Protein AF-A0A317EXV6-F1 (afdb_monomer_lite)

Secondary structure (DSSP, 8-state):
------S----HHHHHHHHHHHHHHHTTS-SSGGG-TTSTHHHHTTSS---SS-HHHHHHHH---TTTHHHHHHHTTTS---

Organism: NCBI:txid2203212

Foldseek 3Di:
DPPPDPDPDQDPLLVVLLVVLCVCVVVVVDVDSLVPPPDCCCCLLVVDVDDPDDNVCSCVVRVDDSVCSVVVSPVPSPPPPD

InterPro domains:
  IPR036515 Transposase IS200-like superfamily [G3DSA:3.30.70.1290] (5-60)

pLDDT: mean 85.7, std 18.05, range [36.09, 97.81]

Radius of gyration: 13.27 Å; chains: 1; bounding box: 28×32×37 Å

Sequence (82 aa):
MIDKNNNNTISYASICAHYIHQNPLRANLATDLAQWKFSSYLDLAGLRNGSLCNRKLFFDFTGIKEDEFIEESKAMVSKDRL

Structure (mmCIF, N/CA/C/O backbone):
data_AF-A0A317EXV6-F1
#
_entry.id   AF-A0A317EXV6-F1
#
loop_
_atom_site.group_PDB
_atom_site.id
_atom_site.type_symbol
_atom_site.label_atom_id
_atom_site.label_alt_id
_atom_site.label_comp_id
_atom_site.label_asym_id
_atom_site.label_entity_id
_atom_site.label_seq_id
_atom_site.pdbx_PDB_ins_code
_atom_site.Cartn_x
_atom_site.Cartn_y
_atom_site.Cartn_z
_atom_site.occupancy
_atom_site.B_iso_or_equiv
_atom_site.auth_seq_id
_atom_site.auth_comp_id
_atom_site.auth_asym_id
_atom_site.auth_atom_id
_atom_site.pdbx_PDB_model_num
ATOM 1 N N . MET A 1 1 ? -4.191 13.293 20.024 1.00 36.09 1 MET A N 1
ATOM 2 C CA . MET A 1 1 ? -5.546 13.642 19.556 1.00 36.09 1 MET A CA 1
ATOM 3 C C . MET A 1 1 ? -5.585 13.310 18.080 1.00 36.09 1 MET A C 1
ATOM 5 O O . MET A 1 1 ? -4.768 13.846 17.350 1.00 36.09 1 MET A O 1
ATOM 9 N N . ILE A 1 2 ? -6.408 12.342 17.675 1.00 47.03 2 ILE A N 1
ATOM 10 C CA . ILE A 1 2 ? -6.687 12.118 16.253 1.00 47.03 2 ILE A CA 1
ATOM 11 C C . ILE A 1 2 ? -7.706 13.189 15.896 1.00 47.03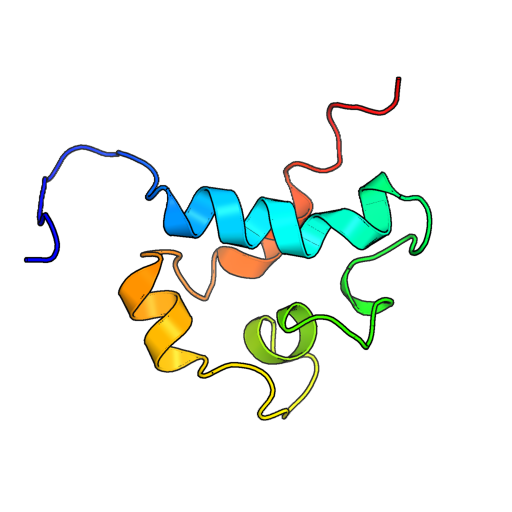 2 ILE A C 1
ATOM 13 O O . ILE A 1 2 ? -8.796 13.198 16.475 1.00 47.03 2 ILE A O 1
ATOM 17 N N . ASP A 1 3 ? -7.319 14.122 15.032 1.00 44.75 3 ASP A N 1
ATOM 18 C CA . ASP A 1 3 ? -8.213 15.163 14.549 1.00 44.75 3 ASP A CA 1
ATOM 19 C C . ASP A 1 3 ? -9.375 14.505 13.805 1.00 44.75 3 ASP A C 1
ATOM 21 O O . ASP A 1 3 ? -9.278 14.127 12.640 1.00 44.75 3 ASP A O 1
ATOM 25 N N . LYS A 1 4 ? -10.507 14.372 14.502 1.00 47.00 4 LYS A N 1
ATOM 26 C CA . LYS A 1 4 ? -11.824 14.176 13.896 1.00 47.00 4 LYS A CA 1
ATOM 27 C C . LYS A 1 4 ? -12.253 15.499 13.269 1.00 47.00 4 LYS A C 1
ATOM 29 O O . LYS A 1 4 ? -13.175 16.147 13.756 1.00 47.00 4 LYS A O 1
ATOM 34 N N . ASN A 1 5 ? -11.549 15.932 12.231 1.00 47.00 5 ASN A N 1
ATOM 35 C CA . ASN A 1 5 ? -12.003 17.047 11.421 1.00 47.00 5 ASN A CA 1
ATOM 36 C C . ASN A 1 5 ? -12.781 16.475 10.240 1.00 47.00 5 ASN A C 1
ATOM 38 O O . ASN A 1 5 ? -12.216 15.828 9.365 1.00 47.00 5 ASN A O 1
ATOM 42 N N . ASN A 1 6 ? -14.091 16.720 10.241 1.00 51.94 6 ASN A N 1
ATOM 43 C CA . ASN A 1 6 ? -15.056 16.356 9.200 1.00 51.94 6 ASN A CA 1
ATOM 44 C C . ASN A 1 6 ? -14.866 17.167 7.898 1.00 51.94 6 ASN A C 1
ATOM 46 O O . ASN A 1 6 ? -15.835 17.563 7.257 1.00 51.94 6 ASN A O 1
ATOM 50 N N . ASN A 1 7 ? -13.619 17.401 7.497 1.00 48.41 7 ASN A N 1
ATOM 51 C CA . ASN A 1 7 ? -13.255 17.870 6.169 1.00 48.41 7 ASN A CA 1
ATOM 52 C C . ASN A 1 7 ? -12.556 16.710 5.472 1.00 48.41 7 ASN A C 1
ATOM 54 O O . ASN A 1 7 ? -11.728 16.053 6.096 1.00 48.41 7 ASN A O 1
ATOM 58 N N . ASN A 1 8 ? -12.881 16.488 4.199 1.00 56.91 8 ASN A N 1
ATOM 59 C CA . ASN A 1 8 ? -12.432 15.408 3.310 1.00 56.91 8 ASN A CA 1
ATOM 60 C C . ASN A 1 8 ? -10.906 15.448 3.020 1.00 56.91 8 ASN A C 1
ATOM 62 O O . ASN A 1 8 ? -10.463 15.430 1.874 1.00 56.91 8 ASN A O 1
ATOM 66 N N . THR A 1 9 ? -10.099 15.617 4.064 1.00 61.88 9 THR A N 1
ATOM 67 C CA . THR A 1 9 ? -8.661 15.853 4.029 1.00 61.88 9 THR A CA 1
ATOM 68 C C . THR A 1 9 ? -7.986 14.498 4.091 1.00 61.88 9 THR A C 1
ATOM 70 O O . THR A 1 9 ? -8.069 13.804 5.103 1.00 61.88 9 THR A O 1
ATOM 73 N N . ILE A 1 10 ? -7.331 14.114 2.999 1.00 71.56 10 ILE A N 1
ATOM 74 C CA . ILE A 1 10 ? -6.505 12.908 2.954 1.00 71.56 10 ILE A CA 1
ATOM 75 C C . ILE A 1 10 ? -5.457 13.010 4.071 1.00 71.56 10 ILE A C 1
ATOM 77 O O . ILE A 1 10 ? -4.776 14.033 4.193 1.00 71.56 10 ILE A O 1
ATOM 81 N N . SER A 1 11 ? -5.332 11.974 4.905 1.00 87.62 11 SER A N 1
ATOM 82 C CA . SER A 1 11 ? -4.349 11.991 5.988 1.00 87.62 11 SER A CA 1
ATOM 83 C C . SER A 1 11 ? -2.930 11.957 5.413 1.00 87.62 11 SER A C 1
ATOM 85 O O . SER A 1 11 ? -2.645 11.236 4.455 1.00 87.62 11 SER A O 1
ATOM 87 N N . TYR A 1 12 ? -2.000 12.703 6.014 1.00 91.31 12 TYR A N 1
ATOM 88 C CA . TYR A 1 12 ? -0.593 12.655 5.597 1.00 91.31 12 TYR A CA 1
ATOM 89 C C . TYR A 1 12 ? -0.028 11.226 5.672 1.00 91.31 12 TYR A C 1
ATOM 91 O O . TYR A 1 12 ? 0.743 10.806 4.814 1.00 91.31 12 TYR A O 1
ATOM 99 N N . ALA A 1 13 ? -0.481 10.446 6.658 1.00 92.94 13 ALA A N 1
ATOM 100 C CA . ALA A 1 13 ? -0.127 9.040 6.797 1.00 92.94 13 ALA A CA 1
ATOM 101 C C . ALA A 1 13 ? -0.598 8.188 5.604 1.00 92.94 13 ALA A C 1
ATOM 103 O O . ALA A 1 13 ? 0.166 7.346 5.140 1.00 92.94 13 ALA A O 1
ATOM 104 N N . SER A 1 14 ? -1.807 8.424 5.082 1.00 93.19 14 SER A N 1
ATOM 105 C CA . SER A 1 14 ? -2.316 7.766 3.870 1.00 93.19 14 SER A CA 1
ATOM 106 C C . SER A 1 14 ? -1.461 8.117 2.648 1.00 93.19 14 SER A C 1
ATOM 108 O O . SER A 1 14 ? -1.000 7.219 1.941 1.00 93.19 14 SER A O 1
ATOM 110 N N . ILE A 1 15 ? -1.135 9.402 2.460 1.00 92.50 15 ILE A N 1
ATOM 111 C CA . ILE A 1 15 ? -0.263 9.855 1.362 1.00 92.50 15 ILE A CA 1
ATOM 112 C C . ILE A 1 15 ? 1.097 9.150 1.432 1.00 92.50 15 ILE A C 1
ATOM 114 O O . ILE A 1 15 ? 1.556 8.572 0.444 1.00 92.50 15 ILE A O 1
ATOM 118 N N . CYS A 1 16 ? 1.734 9.156 2.607 1.00 94.62 16 CYS A N 1
ATOM 119 C CA . CYS A 1 16 ? 3.012 8.481 2.813 1.00 94.62 16 CYS A CA 1
ATOM 120 C C . CYS A 1 16 ? 2.919 6.970 2.583 1.00 94.62 16 CYS A C 1
ATOM 122 O O . CYS A 1 16 ? 3.843 6.398 2.006 1.00 94.62 16 CYS A O 1
ATOM 124 N N . ALA A 1 17 ? 1.830 6.325 3.013 1.00 95.00 17 ALA A N 1
ATOM 125 C CA . ALA A 1 17 ? 1.640 4.892 2.837 1.00 95.00 17 ALA A CA 1
ATOM 126 C C . ALA A 1 17 ? 1.666 4.503 1.353 1.00 95.00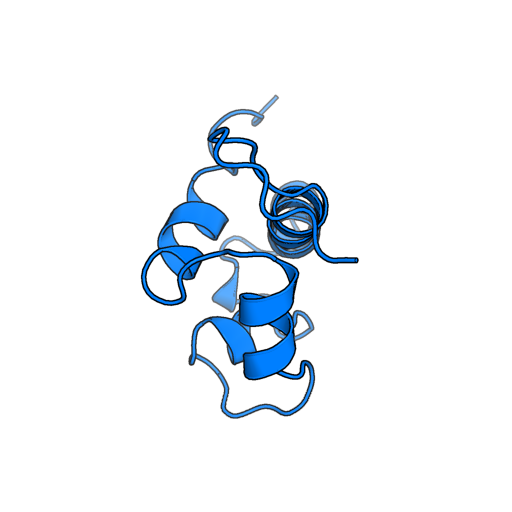 17 ALA A C 1
ATOM 128 O O . ALA A 1 17 ? 2.498 3.685 0.955 1.00 95.00 17 ALA A O 1
ATOM 129 N N . HIS A 1 18 ? 0.840 5.149 0.524 1.00 94.94 18 HIS A N 1
ATOM 130 C CA . HIS A 1 18 ? 0.814 4.858 -0.910 1.00 94.94 18 HIS A CA 1
ATOM 131 C C . HIS A 1 18 ? 2.131 5.228 -1.599 1.00 94.94 18 HIS A C 1
ATOM 133 O O . HIS A 1 18 ? 2.628 4.447 -2.411 1.00 94.94 18 HIS A O 1
ATOM 139 N N . TYR A 1 19 ? 2.744 6.363 -1.239 1.00 94.88 19 TYR A N 1
ATOM 140 C CA . TYR A 1 19 ? 4.048 6.760 -1.780 1.00 94.88 19 TYR A CA 1
ATOM 141 C C . TYR A 1 19 ? 5.118 5.685 -1.534 1.00 94.88 19 TYR A C 1
ATOM 143 O O . TYR A 1 19 ? 5.782 5.236 -2.468 1.00 9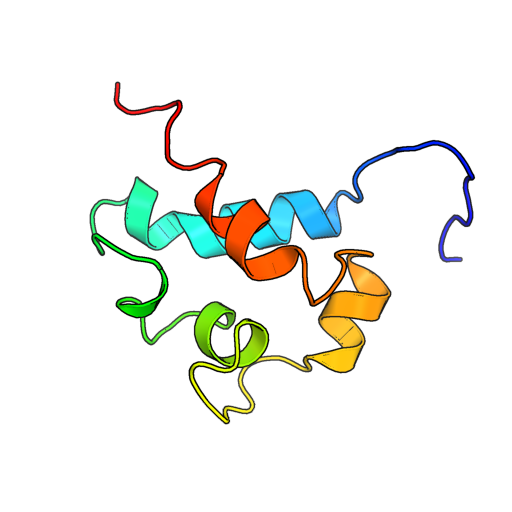4.88 19 TYR A O 1
ATOM 151 N N . ILE A 1 20 ? 5.253 5.218 -0.286 1.00 95.94 20 ILE A N 1
ATOM 152 C CA . ILE A 1 20 ? 6.248 4.204 0.089 1.00 95.94 20 ILE A CA 1
ATOM 153 C C . ILE A 1 20 ? 6.003 2.893 -0.657 1.00 95.94 20 ILE A C 1
ATOM 155 O O . ILE A 1 20 ? 6.955 2.289 -1.155 1.00 95.94 20 ILE A O 1
ATOM 159 N N . HIS A 1 21 ? 4.747 2.446 -0.757 1.00 96.25 21 HIS A N 1
ATOM 160 C CA . HIS A 1 21 ? 4.422 1.206 -1.463 1.00 96.25 21 HIS A CA 1
ATOM 161 C C . HIS A 1 21 ? 4.714 1.290 -2.960 1.00 96.25 21 HIS A C 1
ATOM 163 O O . HIS A 1 21 ? 5.092 0.278 -3.538 1.00 96.25 21 HIS A O 1
ATOM 169 N N . GLN A 1 22 ? 4.632 2.475 -3.568 1.00 95.81 22 GLN A N 1
ATOM 170 C CA . GLN A 1 22 ? 4.916 2.696 -4.989 1.00 95.81 22 GLN A CA 1
ATOM 171 C C . GLN A 1 22 ? 6.406 2.845 -5.323 1.00 95.81 22 GLN A C 1
ATOM 173 O O . GLN A 1 22 ? 6.770 2.735 -6.496 1.00 95.81 22 GLN A O 1
ATOM 178 N N . ASN A 1 23 ? 7.285 3.038 -4.332 1.00 95.50 23 ASN A N 1
ATOM 179 C CA . ASN A 1 23 ? 8.732 3.177 -4.546 1.00 95.50 23 ASN A CA 1
ATOM 180 C C . ASN A 1 23 ? 9.357 2.087 -5.442 1.00 95.50 23 ASN A C 1
ATOM 182 O O . ASN A 1 23 ? 10.133 2.447 -6.326 1.00 95.50 23 ASN A O 1
ATOM 186 N N . PRO A 1 24 ? 9.031 0.785 -5.298 1.00 95.88 24 PRO A N 1
ATOM 187 C CA . PRO A 1 24 ? 9.588 -0.260 -6.159 1.00 95.88 24 PRO A CA 1
ATOM 188 C C . PRO A 1 24 ? 9.218 -0.093 -7.636 1.00 95.88 24 PRO A C 1
ATOM 190 O O . PRO A 1 24 ? 10.026 -0.414 -8.503 1.00 95.88 24 PRO A O 1
ATOM 193 N N . LEU A 1 25 ? 8.023 0.434 -7.924 1.00 94.00 25 LEU A N 1
ATOM 194 C CA . LEU A 1 25 ? 7.580 0.710 -9.291 1.00 94.00 25 LEU A CA 1
ATOM 195 C C . LEU A 1 25 ? 8.278 1.951 -9.845 1.00 94.00 25 LEU A C 1
ATOM 197 O O . LEU A 1 25 ? 8.823 1.911 -10.943 1.00 94.00 25 LEU A O 1
ATOM 201 N N . ARG A 1 26 ? 8.327 3.036 -9.059 1.00 91.88 26 ARG A N 1
ATOM 202 C CA . ARG A 1 26 ? 8.987 4.294 -9.457 1.00 91.88 26 ARG A CA 1
ATOM 203 C C . ARG A 1 26 ? 10.490 4.117 -9.686 1.00 91.88 26 ARG A C 1
ATOM 205 O O . ARG A 1 26 ? 11.054 4.770 -10.553 1.00 91.88 26 ARG A O 1
ATOM 212 N N . ALA A 1 27 ? 11.127 3.222 -8.934 1.00 94.12 27 ALA A N 1
ATOM 213 C CA . ALA A 1 27 ? 12.535 2.868 -9.096 1.00 94.12 27 ALA A CA 1
ATOM 214 C C . ALA A 1 27 ? 12.781 1.792 -10.173 1.00 94.12 27 ALA A C 1
ATOM 216 O O . ALA A 1 27 ? 13.917 1.357 -10.345 1.00 94.12 27 ALA A O 1
ATOM 217 N N . ASN A 1 28 ? 11.735 1.341 -10.875 1.00 93.31 28 ASN A N 1
ATOM 218 C CA . ASN A 1 28 ? 11.802 0.300 -11.902 1.00 93.31 28 ASN A CA 1
ATOM 219 C C . ASN A 1 28 ? 12.399 -1.034 -11.397 1.00 93.31 28 ASN A C 1
ATOM 221 O O . ASN A 1 28 ? 13.041 -1.772 -12.143 1.00 93.31 28 ASN A O 1
ATOM 225 N N . LEU A 1 29 ? 12.192 -1.335 -10.110 1.00 95.12 29 LEU A N 1
ATOM 226 C CA . LEU A 1 29 ? 12.625 -2.568 -9.442 1.00 95.12 29 LEU A CA 1
ATOM 227 C C . LEU A 1 29 ? 11.553 -3.668 -9.490 1.00 95.12 29 LEU A C 1
ATOM 229 O O . LEU A 1 29 ? 11.854 -4.839 -9.265 1.00 95.12 29 LEU A O 1
ATOM 233 N N . ALA A 1 30 ? 10.303 -3.293 -9.760 1.00 94.94 30 ALA A N 1
ATOM 234 C CA . ALA A 1 30 ? 9.174 -4.191 -9.954 1.00 94.94 30 ALA A CA 1
ATOM 235 C C . ALA A 1 30 ? 8.220 -3.613 -11.009 1.00 94.94 30 ALA A C 1
ATOM 237 O O . ALA A 1 30 ? 8.186 -2.403 -11.227 1.00 94.94 30 ALA A O 1
ATOM 238 N N . THR A 1 31 ? 7.430 -4.480 -11.644 1.00 93.25 31 THR A N 1
ATOM 239 C CA . THR A 1 31 ? 6.376 -4.070 -12.596 1.00 93.25 31 THR A CA 1
ATOM 240 C C . THR A 1 31 ? 4.980 -4.081 -11.977 1.00 93.25 31 THR A C 1
ATOM 242 O O . THR A 1 31 ? 4.062 -3.481 -12.527 1.00 93.25 31 THR A O 1
ATOM 245 N N . ASP A 1 32 ? 4.833 -4.721 -10.815 1.00 94.44 32 ASP A N 1
ATOM 246 C CA . ASP A 1 32 ? 3.608 -4.767 -10.022 1.00 94.44 32 ASP A CA 1
ATOM 247 C C . ASP A 1 32 ? 3.941 -4.733 -8.517 1.00 94.44 32 ASP A C 1
ATOM 249 O O . ASP A 1 32 ? 4.975 -5.254 -8.087 1.00 94.44 32 ASP A O 1
ATOM 253 N N . LEU A 1 33 ? 3.075 -4.116 -7.705 1.00 95.62 33 LEU A N 1
ATOM 254 C CA . LEU A 1 33 ? 3.275 -3.992 -6.254 1.00 95.62 33 LEU A CA 1
ATOM 255 C C . LEU A 1 33 ? 3.398 -5.357 -5.555 1.00 95.62 33 LEU A C 1
ATOM 257 O O . LEU A 1 33 ? 4.173 -5.499 -4.607 1.00 95.62 33 LEU A O 1
ATOM 261 N N . ALA A 1 34 ? 2.680 -6.376 -6.034 1.00 95.75 34 ALA A N 1
ATOM 262 C CA . ALA A 1 34 ? 2.713 -7.729 -5.490 1.00 95.75 34 ALA A CA 1
ATOM 263 C C . ALA A 1 34 ? 4.047 -8.451 -5.746 1.00 95.75 34 ALA A C 1
ATOM 265 O O . ALA A 1 34 ? 4.376 -9.393 -5.026 1.00 95.75 34 ALA A O 1
ATOM 266 N N . GLN A 1 35 ? 4.845 -8.011 -6.728 1.00 96.69 35 GLN A N 1
ATOM 267 C CA . GLN A 1 35 ? 6.164 -8.597 -7.004 1.00 96.69 35 GLN A CA 1
ATOM 268 C C . GLN A 1 35 ? 7.220 -8.172 -5.972 1.00 96.69 35 GLN A C 1
ATOM 270 O O . GLN A 1 35 ? 8.211 -8.877 -5.765 1.00 96.69 35 GLN A O 1
ATOM 275 N N . TRP A 1 36 ? 7.025 -7.039 -5.287 1.00 96.81 36 TRP A N 1
ATOM 276 C CA . TRP A 1 36 ? 7.999 -6.531 -4.325 1.00 96.81 36 TRP A CA 1
ATOM 277 C C . TRP A 1 36 ? 7.815 -7.141 -2.928 1.00 96.81 36 TRP A C 1
ATOM 279 O O . TRP A 1 36 ? 7.241 -6.541 -2.017 1.00 96.81 36 TRP A O 1
ATOM 289 N N . LYS A 1 37 ? 8.371 -8.344 -2.727 1.00 95.25 37 LYS A N 1
ATOM 290 C CA . LYS A 1 37 ? 8.247 -9.126 -1.476 1.00 95.25 37 LYS A CA 1
ATOM 291 C C . LYS A 1 37 ? 8.737 -8.420 -0.203 1.00 95.25 37 LYS A C 1
ATOM 293 O O . LYS A 1 37 ? 8.397 -8.849 0.897 1.00 95.25 37 LYS A O 1
ATOM 298 N N . PHE A 1 38 ? 9.533 -7.361 -0.329 1.00 95.38 38 PHE A N 1
ATOM 299 C CA . PHE A 1 38 ? 10.076 -6.597 0.799 1.00 95.38 38 PHE A CA 1
ATOM 300 C C . PHE A 1 38 ? 9.168 -5.436 1.245 1.00 95.38 38 PHE A C 1
ATOM 302 O O . PHE A 1 38 ? 9.602 -4.584 2.013 1.00 95.38 38 PHE A O 1
ATOM 309 N N . SER A 1 39 ? 7.920 -5.377 0.765 1.00 96.94 39 SER A N 1
ATOM 310 C CA . SER A 1 39 ? 6.921 -4.384 1.180 1.00 96.94 39 SER A CA 1
ATOM 311 C C . SER A 1 39 ? 5.894 -4.965 2.157 1.00 96.94 39 SER A C 1
ATOM 313 O O . SER A 1 39 ? 5.561 -6.154 2.106 1.00 96.94 39 SER A O 1
ATOM 315 N N . SER A 1 40 ? 5.352 -4.102 3.023 1.00 97.69 40 SER A N 1
ATOM 316 C CA . SER A 1 40 ? 4.160 -4.388 3.832 1.00 97.69 40 SER A CA 1
ATOM 317 C C . SER A 1 40 ? 2.871 -4.417 3.009 1.00 97.69 40 SER A C 1
ATOM 319 O O . SER A 1 40 ? 1.872 -4.940 3.491 1.00 97.69 40 SER A O 1
ATOM 321 N N . TYR A 1 41 ? 2.897 -3.936 1.759 1.00 97.50 41 TYR A N 1
ATOM 322 C CA . TYR A 1 41 ? 1.769 -3.994 0.825 1.00 97.50 41 TYR A CA 1
ATOM 323 C C . TYR A 1 41 ? 1.155 -5.395 0.741 1.00 97.50 41 TYR A C 1
ATOM 325 O O . TYR A 1 41 ? -0.061 -5.519 0.794 1.00 97.50 41 TYR A O 1
ATOM 333 N N . LEU A 1 42 ? 1.976 -6.452 0.674 1.00 97.81 42 LEU A N 1
ATOM 334 C CA . LEU A 1 42 ? 1.474 -7.823 0.546 1.00 97.81 42 LEU A CA 1
ATOM 335 C C . LEU A 1 42 ? 0.632 -8.246 1.761 1.00 97.81 42 LEU A C 1
ATOM 337 O O . LEU A 1 42 ? -0.360 -8.948 1.590 1.00 97.81 42 LEU A O 1
ATOM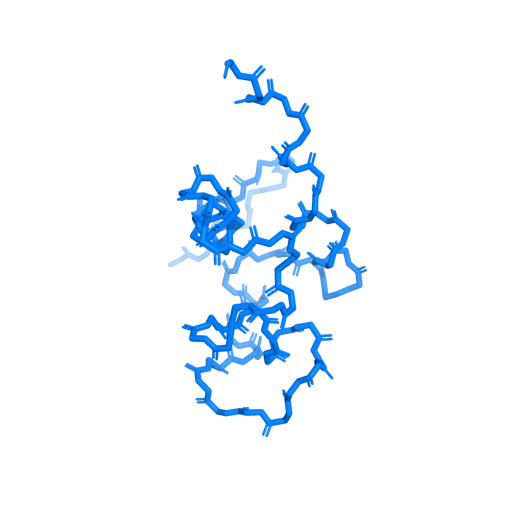 341 N N . ASP A 1 43 ? 1.005 -7.806 2.965 1.00 97.62 43 ASP A N 1
ATOM 342 C CA . ASP A 1 43 ? 0.271 -8.117 4.198 1.00 97.62 43 ASP A CA 1
ATOM 343 C C . ASP A 1 43 ? -1.041 -7.326 4.244 1.00 97.62 43 ASP A C 1
ATOM 345 O O . ASP A 1 43 ? -2.104 -7.862 4.553 1.00 97.62 43 ASP A O 1
ATOM 349 N N . LEU A 1 44 ? -0.977 -6.042 3.889 1.00 97.38 44 LEU A N 1
ATOM 350 C CA . LEU A 1 44 ? -2.127 -5.138 3.901 1.00 97.38 44 LEU A CA 1
ATOM 351 C C . LEU A 1 44 ? -3.170 -5.529 2.840 1.00 97.38 44 LEU A C 1
ATOM 353 O O . LEU A 1 44 ? -4.363 -5.555 3.146 1.00 97.38 44 LEU A O 1
ATOM 357 N N . ALA A 1 45 ? -2.716 -5.931 1.648 1.00 96.25 45 ALA A N 1
ATOM 358 C CA . ALA A 1 45 ? -3.536 -6.398 0.529 1.00 96.25 45 ALA A CA 1
ATOM 359 C C . ALA A 1 45 ? -4.021 -7.855 0.668 1.00 96.25 45 ALA A C 1
ATOM 361 O O . ALA A 1 45 ? -4.695 -8.358 -0.227 1.00 96.25 45 ALA A O 1
ATOM 362 N N . GLY A 1 46 ? -3.656 -8.564 1.745 1.00 95.69 46 GLY A N 1
ATOM 363 C CA . GLY A 1 46 ? -4.055 -9.961 1.960 1.00 95.69 46 GLY A CA 1
ATOM 364 C C . GLY A 1 46 ? -3.378 -10.975 1.027 1.00 95.69 46 GLY A C 1
ATOM 365 O O . GLY A 1 46 ? -3.786 -12.131 0.974 1.00 95.69 46 GLY A O 1
ATOM 366 N N . LEU A 1 47 ? -2.325 -10.570 0.312 1.00 96.44 47 LEU A N 1
ATOM 367 C CA . LEU A 1 47 ? -1.538 -11.428 -0.586 1.00 96.44 47 LEU A CA 1
ATOM 368 C C . LEU A 1 47 ? -0.504 -12.275 0.168 1.00 96.44 47 LEU A C 1
ATOM 370 O O . LEU A 1 47 ? 0.027 -13.248 -0.365 1.00 96.44 47 LEU A O 1
ATOM 374 N N . ARG A 1 48 ? -0.200 -11.895 1.411 1.00 96.62 48 ARG A N 1
ATOM 375 C CA . ARG A 1 48 ? 0.671 -12.631 2.323 1.00 96.62 48 ARG A CA 1
ATOM 376 C C . ARG A 1 48 ? 0.085 -12.582 3.726 1.00 96.62 48 ARG A C 1
ATOM 378 O O . ARG A 1 48 ? -0.208 -11.510 4.240 1.00 96.62 48 ARG A O 1
ATOM 385 N N . ASN A 1 49 ? -0.008 -13.732 4.387 1.00 95.06 49 ASN A N 1
ATOM 386 C CA . ASN A 1 49 ? -0.322 -13.792 5.815 1.00 95.06 49 ASN A CA 1
ATOM 387 C C . ASN A 1 49 ? 0.944 -13.510 6.649 1.00 95.06 49 ASN A C 1
ATOM 389 O O . ASN A 1 49 ? 1.507 -14.409 7.272 1.00 95.06 49 ASN A O 1
ATOM 393 N N . GLY A 1 50 ? 1.467 -12.288 6.529 1.00 93.62 50 GLY A N 1
ATOM 394 C CA . GLY A 1 50 ? 2.704 -11.843 7.167 1.00 93.62 50 GLY A CA 1
ATOM 395 C C . GLY A 1 50 ? 2.465 -11.028 8.436 1.00 93.62 50 GLY A C 1
ATOM 396 O O . GLY A 1 50 ? 1.344 -10.651 8.765 1.00 93.62 50 GLY A O 1
ATOM 397 N N . SER A 1 51 ? 3.554 -10.752 9.151 1.00 94.50 51 SER A N 1
ATOM 398 C CA . SER A 1 51 ? 3.561 -9.927 10.363 1.00 94.50 51 SER A CA 1
ATOM 399 C C . SER A 1 51 ? 4.415 -8.665 10.208 1.00 94.50 51 SER A C 1
ATOM 401 O O . SER A 1 51 ? 4.856 -8.098 11.207 1.00 94.50 51 SER A O 1
ATOM 403 N N . LEU A 1 52 ? 4.716 -8.246 8.972 1.00 95.06 52 LEU A N 1
ATOM 404 C CA . LEU A 1 52 ? 5.616 -7.120 8.710 1.00 95.06 52 LEU A CA 1
ATOM 405 C C . LEU A 1 52 ? 4.998 -5.792 9.167 1.00 95.06 52 LEU A C 1
ATOM 407 O O . LEU A 1 52 ? 5.716 -4.870 9.543 1.00 95.06 52 LEU A O 1
ATOM 411 N N . CYS A 1 53 ? 3.668 -5.694 9.145 1.00 94.38 53 CYS A N 1
ATOM 412 C CA . CYS A 1 53 ? 2.928 -4.525 9.597 1.00 94.38 53 CYS A CA 1
ATOM 413 C C . CYS A 1 53 ? 1.703 -4.938 10.420 1.00 94.38 53 CYS A C 1
ATOM 415 O O . CYS A 1 53 ? 1.017 -5.907 10.096 1.00 94.38 53 CYS A O 1
ATOM 417 N N . ASN A 1 54 ? 1.393 -4.173 11.468 1.00 96.38 54 ASN A N 1
ATOM 418 C CA . ASN A 1 54 ? 0.128 -4.318 12.176 1.00 96.38 54 ASN A CA 1
ATOM 419 C C . ASN A 1 54 ? -1.001 -3.743 11.310 1.00 96.38 54 ASN A C 1
ATOM 421 O O . ASN A 1 54 ? -1.221 -2.532 11.277 1.00 96.38 54 ASN A O 1
ATOM 425 N N . ARG A 1 55 ? -1.716 -4.637 10.626 1.00 95.69 55 ARG A N 1
ATOM 426 C CA . ARG A 1 55 ? -2.771 -4.301 9.666 1.00 95.69 55 ARG A CA 1
ATOM 427 C C . ARG A 1 55 ? -3.890 -3.455 10.271 1.00 95.69 55 ARG A C 1
ATOM 429 O O . ARG A 1 55 ? -4.280 -2.455 9.682 1.00 95.69 55 ARG A O 1
ATOM 436 N N . LYS A 1 56 ? -4.352 -3.804 11.476 1.00 95.44 56 LYS A N 1
ATOM 437 C CA . LYS A 1 56 ? -5.409 -3.051 12.163 1.00 95.44 56 LYS A CA 1
ATOM 438 C C . LYS A 1 56 ? -4.961 -1.621 12.472 1.00 95.44 56 LYS A C 1
ATOM 440 O O . LYS A 1 56 ? -5.659 -0.673 12.136 1.00 95.44 56 LYS A O 1
ATOM 445 N N . LEU A 1 57 ? -3.781 -1.471 13.078 1.00 96.12 57 LEU A N 1
ATOM 446 C CA . LEU A 1 57 ? -3.241 -0.155 13.419 1.00 96.12 57 LEU A CA 1
ATOM 447 C C . LEU A 1 57 ? -3.004 0.702 12.170 1.00 96.12 57 LEU A C 1
ATOM 449 O O . LEU A 1 57 ? -3.238 1.904 12.212 1.00 96.12 57 LEU A O 1
ATOM 453 N N . PHE A 1 58 ? -2.557 0.096 11.068 1.00 96.38 58 PHE A N 1
ATOM 454 C CA . PHE A 1 58 ? -2.343 0.798 9.806 1.00 96.38 58 PHE A CA 1
ATOM 455 C C . PHE A 1 58 ? -3.629 1.454 9.288 1.00 96.38 58 PHE A C 1
ATOM 457 O O . PHE A 1 58 ? -3.624 2.656 9.025 1.00 96.38 58 PHE A O 1
ATOM 464 N N . PHE A 1 59 ? -4.728 0.704 9.178 1.00 96.00 59 PHE A N 1
ATOM 465 C CA . PHE A 1 59 ? -5.994 1.256 8.685 1.00 96.00 59 PHE A CA 1
ATOM 466 C C . PHE A 1 59 ? -6.596 2.269 9.664 1.00 96.00 59 PHE A C 1
ATOM 468 O O . PHE A 1 59 ? -6.998 3.352 9.244 1.00 96.00 59 PHE A O 1
ATOM 475 N N . ASP A 1 60 ? -6.542 1.992 10.972 1.00 94.69 60 ASP A N 1
ATOM 476 C CA . ASP A 1 60 ? -7.011 2.929 12.002 1.00 94.69 60 ASP A CA 1
ATOM 477 C C . ASP A 1 60 ? -6.241 4.266 11.970 1.00 94.69 60 ASP A C 1
ATOM 479 O O . ASP A 1 60 ? -6.825 5.331 12.164 1.00 94.69 60 ASP A O 1
ATOM 483 N N . PHE A 1 61 ? -4.922 4.221 11.747 1.00 93.56 61 PHE A N 1
ATOM 484 C CA . PHE A 1 61 ? -4.056 5.403 11.766 1.00 93.56 61 PHE A CA 1
ATOM 485 C C . PHE A 1 61 ? -4.087 6.195 10.456 1.00 93.56 61 PHE A C 1
ATOM 487 O O . PHE A 1 61 ? -4.036 7.424 10.473 1.00 93.56 61 PHE A O 1
ATOM 494 N N . THR A 1 62 ? -4.143 5.505 9.315 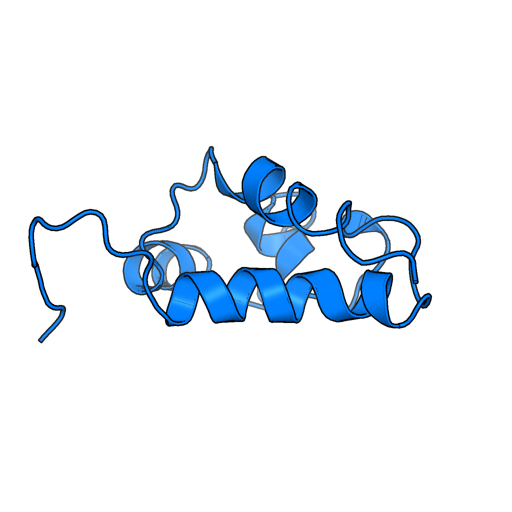1.00 93.94 62 THR A N 1
ATOM 495 C CA . THR A 1 62 ? -4.159 6.153 7.996 1.00 93.94 62 THR A CA 1
ATOM 496 C C . THR A 1 62 ? -5.545 6.653 7.609 1.00 93.94 62 THR A C 1
ATOM 498 O O . THR A 1 62 ? -5.643 7.607 6.838 1.00 93.94 62 THR A O 1
ATOM 501 N N . GLY A 1 63 ? -6.607 6.035 8.129 1.00 93.50 63 GLY A N 1
ATOM 502 C CA . GLY A 1 63 ? -7.979 6.297 7.701 1.00 93.50 63 GLY A CA 1
ATOM 503 C C . GLY A 1 63 ? -8.304 5.758 6.304 1.00 93.50 63 GLY A C 1
ATOM 504 O O . GLY A 1 63 ? -9.384 6.049 5.798 1.00 93.50 63 GLY A O 1
ATOM 505 N N . ILE A 1 64 ? -7.398 4.990 5.684 1.00 93.75 64 ILE A N 1
ATOM 506 C CA . ILE A 1 64 ? -7.664 4.293 4.421 1.00 93.75 64 ILE A CA 1
ATOM 507 C C . ILE A 1 64 ? -8.688 3.195 4.692 1.00 93.75 64 ILE A C 1
ATOM 509 O O . ILE A 1 64 ? -8.532 2.427 5.649 1.00 93.75 64 ILE A O 1
ATOM 513 N N . LYS A 1 65 ? -9.712 3.082 3.843 1.00 94.25 65 LYS A N 1
ATOM 514 C CA . LYS A 1 65 ? -10.616 1.938 3.925 1.00 94.25 65 LYS A CA 1
ATOM 515 C C . LYS A 1 65 ? -9.951 0.706 3.331 1.00 94.25 65 LYS A C 1
ATOM 517 O O . LYS A 1 65 ? -9.309 0.750 2.285 1.00 94.25 65 LYS A O 1
ATOM 522 N N . GLU A 1 66 ? -10.107 -0.411 4.024 1.00 93.81 66 GLU A N 1
ATOM 523 C CA . GLU A 1 66 ? -9.442 -1.663 3.676 1.00 93.81 66 GLU A CA 1
ATOM 524 C C . GLU A 1 66 ? -9.823 -2.176 2.275 1.00 93.81 66 GLU A C 1
ATOM 526 O O . GLU A 1 66 ? -8.974 -2.721 1.571 1.00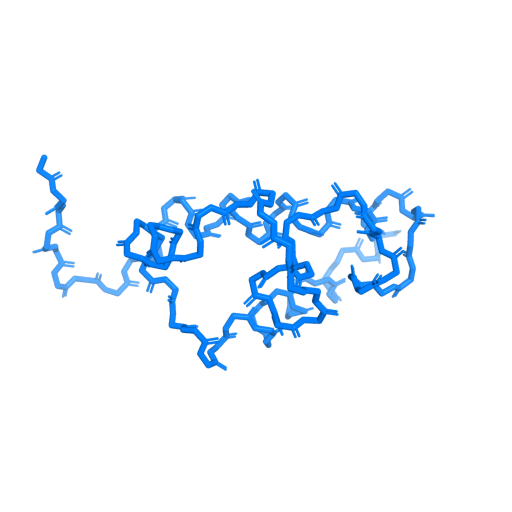 93.81 66 GLU A O 1
ATOM 531 N N . ASP A 1 67 ? -11.069 -1.957 1.853 1.00 94.50 67 ASP A N 1
ATOM 532 C CA . ASP A 1 67 ? -11.599 -2.297 0.529 1.00 94.50 67 ASP A CA 1
ATOM 533 C C . ASP A 1 67 ? -11.142 -1.340 -0.587 1.00 94.50 67 ASP A C 1
ATOM 535 O O . ASP A 1 67 ? -11.120 -1.729 -1.754 1.00 94.50 67 ASP A O 1
ATOM 539 N N . GLU A 1 68 ? -10.711 -0.125 -0.242 1.00 94.25 68 GLU A N 1
ATOM 540 C CA . GLU A 1 68 ? -10.195 0.881 -1.183 1.00 94.25 68 GLU A CA 1
ATOM 541 C C . GLU A 1 68 ? -8.663 0.778 -1.360 1.00 94.25 68 GLU A C 1
ATOM 543 O O . GLU A 1 68 ? -8.129 1.126 -2.416 1.00 94.25 68 GLU A O 1
ATOM 548 N N . PHE A 1 69 ? -7.947 0.214 -0.377 1.00 94.94 69 PHE A N 1
ATOM 549 C CA . PHE A 1 69 ? -6.477 0.210 -0.305 1.00 94.94 69 PHE A CA 1
ATOM 550 C C . PHE A 1 69 ? -5.765 -0.299 -1.568 1.00 94.94 69 PHE A C 1
ATOM 552 O O . PHE A 1 69 ? -4.762 0.287 -1.993 1.00 94.94 69 PHE A O 1
ATOM 559 N N . ILE A 1 70 ? -6.240 -1.402 -2.157 1.00 95.44 70 ILE A N 1
ATOM 560 C CA . ILE A 1 70 ? -5.602 -2.013 -3.335 1.00 95.44 70 ILE A CA 1
ATOM 561 C C . ILE A 1 70 ? -5.726 -1.090 -4.550 1.00 95.44 70 ILE A C 1
ATOM 563 O O . ILE A 1 70 ? -4.747 -0.894 -5.273 1.00 95.44 70 ILE A O 1
ATOM 567 N N . GLU A 1 71 ? -6.909 -0.519 -4.765 1.00 93.94 71 GLU A N 1
ATOM 568 C CA . GLU A 1 71 ? -7.174 0.351 -5.909 1.00 93.94 71 GLU A CA 1
ATOM 569 C C . GLU A 1 71 ? -6.451 1.695 -5.757 1.00 93.94 71 GLU A C 1
ATOM 571 O O . GLU A 1 71 ? -5.754 2.126 -6.679 1.00 93.94 71 GLU A O 1
ATOM 576 N N . GLU A 1 72 ? -6.486 2.305 -4.569 1.00 93.38 72 GLU A N 1
ATOM 577 C CA . GLU A 1 72 ? -5.750 3.542 -4.269 1.00 93.38 72 GLU A CA 1
ATOM 578 C C . GLU A 1 72 ? -4.235 3.380 -4.454 1.00 93.38 72 GLU A C 1
ATOM 580 O O . GLU A 1 72 ? -3.569 4.227 -5.059 1.00 93.38 72 GLU A O 1
ATOM 585 N N . SER A 1 73 ? -3.680 2.249 -4.005 1.00 93.19 73 SER A N 1
ATOM 586 C CA . SER A 1 73 ? -2.246 1.966 -4.130 1.00 93.19 73 SER A CA 1
ATOM 587 C C . SER A 1 73 ? -1.789 1.841 -5.584 1.00 93.19 73 SER A C 1
ATOM 589 O O . SER A 1 73 ? -0.642 2.175 -5.892 1.00 93.19 73 SER A O 1
ATOM 591 N N . LYS A 1 74 ? -2.670 1.412 -6.495 1.00 89.38 74 LYS A N 1
ATOM 592 C CA . LYS A 1 74 ? -2.383 1.315 -7.936 1.00 89.38 74 LYS A CA 1
ATOM 593 C C . LYS A 1 74 ? -2.608 2.637 -8.673 1.00 89.38 74 LYS A C 1
ATOM 595 O O . LYS A 1 74 ? -1.892 2.929 -9.632 1.00 89.38 74 LYS A O 1
ATOM 600 N N . ALA A 1 75 ? -3.564 3.449 -8.221 1.00 83.38 75 ALA A N 1
ATOM 601 C CA . ALA A 1 75 ? -4.052 4.620 -8.945 1.00 83.38 75 ALA A CA 1
ATOM 602 C C . ALA A 1 75 ? -3.007 5.733 -9.178 1.00 83.38 75 ALA A C 1
ATOM 604 O O . ALA A 1 75 ? -3.156 6.496 -10.132 1.00 83.38 75 ALA A O 1
ATOM 605 N N . MET A 1 76 ? -1.935 5.844 -8.378 1.00 65.25 76 MET A N 1
ATOM 606 C CA . MET A 1 76 ? -0.956 6.941 -8.553 1.00 65.25 76 MET A CA 1
ATOM 607 C C . MET A 1 76 ? 0.230 6.624 -9.476 1.00 65.25 76 MET A C 1
ATOM 609 O O . MET A 1 76 ? 1.017 7.515 -9.789 1.00 65.25 76 MET A O 1
ATOM 613 N N . VAL A 1 77 ? 0.365 5.387 -9.960 1.00 60.53 77 VAL A N 1
ATOM 614 C CA . VAL A 1 77 ? 1.519 4.979 -10.787 1.00 60.53 77 VAL A CA 1
ATOM 615 C C . VAL A 1 77 ? 1.399 5.482 -12.237 1.00 60.53 77 VAL A C 1
ATOM 617 O O . VAL A 1 77 ? 2.381 5.509 -12.975 1.00 60.53 77 VAL A O 1
ATOM 620 N N . SER A 1 78 ? 0.218 5.937 -12.669 1.00 53.97 78 SER A N 1
ATOM 621 C CA . SER A 1 78 ? -0.036 6.255 -14.079 1.00 53.97 78 SER A CA 1
ATOM 622 C C . SER A 1 78 ? 0.406 7.650 -14.540 1.00 53.97 78 SER A C 1
ATOM 624 O O . SER A 1 78 ? 0.342 7.904 -15.741 1.00 53.97 78 SER A O 1
ATOM 626 N N . LYS A 1 79 ? 0.809 8.565 -13.645 1.00 48.97 79 LYS A N 1
ATOM 627 C CA . LYS A 1 79 ? 0.995 9.988 -14.010 1.00 48.97 79 LYS A CA 1
ATOM 628 C C . LYS A 1 79 ? 2.431 10.443 -14.283 1.00 48.97 79 LYS A C 1
ATOM 630 O O . LYS A 1 79 ? 2.586 11.444 -14.968 1.00 48.97 79 LYS A O 1
ATOM 635 N N . ASP A 1 80 ? 3.448 9.685 -13.871 1.00 50.62 80 ASP A N 1
ATOM 636 C CA . ASP A 1 80 ? 4.844 10.158 -13.912 1.00 50.62 80 ASP A CA 1
ATOM 637 C C . ASP A 1 80 ? 5.790 9.256 -14.724 1.00 50.62 80 ASP A C 1
ATOM 639 O O . ASP A 1 80 ? 6.973 9.149 -14.399 1.00 50.62 80 ASP A O 1
ATOM 643 N N . ARG A 1 81 ? 5.315 8.607 -15.798 1.00 43.94 81 ARG A N 1
ATOM 644 C CA . ARG A 1 81 ? 6.249 8.162 -16.849 1.00 43.94 81 ARG A CA 1
ATOM 645 C C . ARG A 1 81 ? 6.725 9.400 -17.619 1.00 43.94 81 ARG A C 1
ATOM 647 O O . ARG A 1 81 ? 6.150 9.736 -18.650 1.00 43.94 81 ARG A O 1
ATOM 654 N N . LEU A 1 82 ? 7.704 10.097 -17.038 1.00 40.44 82 LEU A N 1
ATOM 655 C CA . LEU A 1 82 ? 8.622 11.003 -17.733 1.00 40.44 82 LEU A CA 1
ATOM 656 C C . LEU A 1 82 ? 9.650 10.182 -18.517 1.00 40.44 82 LEU A C 1
ATOM 658 O O . LEU A 1 82 ? 10.098 9.146 -17.974 1.00 40.44 82 LEU A O 1
#